Protein AF-A0A348B3M4-F1 (afdb_monomer)

Secondary structure (DSSP, 8-state):
-PPPHHHHHHHHHHHHHSEEEETTEEEEEEEEEETTEEEEEEEEEETTEEEEEEEESSHHHHHHHHHHHHHHHH--

Radius of gyration: 12.07 Å; Cα contacts (8 Å, |Δi|>4): 135; chains: 1; bounding box: 24×33×27 Å

Solvent-accessible surface area (backbone atoms only — not comparable to full-atom values): 4235 Å² total; per-residue (Å²): 132,83,79,58,69,62,33,45,52,48,5,47,51,42,55,76,59,26,58,47,76,53,88,67,32,40,38,37,35,46,77,46,77,56,98,90,41,53,38,34,38,39,36,37,23,48,82,88,41,7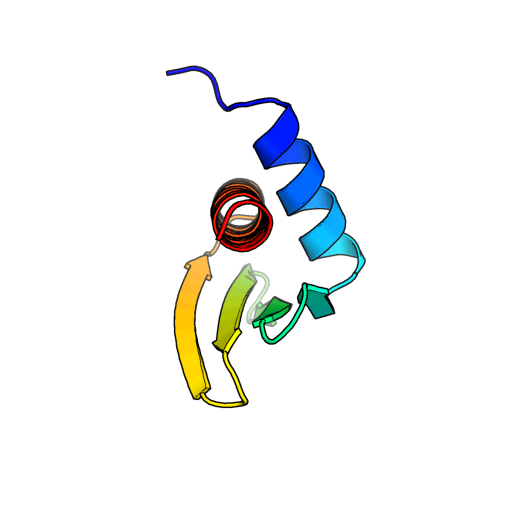9,76,47,76,49,78,32,71,50,68,68,63,45,25,44,52,42,4,50,53,53,57,55,62,73,76,108

Structure (mmCIF, N/CA/C/O backbone):
data_AF-A0A348B3M4-F1
#
_entry.id   AF-A0A348B3M4-F1
#
loop_
_atom_site.group_PDB
_atom_site.id
_atom_site.type_symbol
_atom_site.label_atom_id
_atom_site.label_alt_id
_atom_site.label_comp_id
_atom_site.label_asym_id
_atom_site.label_entity_id
_atom_site.label_seq_id
_atom_site.pdbx_PDB_ins_code
_atom_site.Cartn_x
_atom_site.Cartn_y
_atom_site.Cartn_z
_atom_site.occupancy
_atom_site.B_iso_or_equiv
_atom_site.auth_seq_id
_atom_site.auth_comp_id
_atom_site.auth_asym_id
_atom_site.auth_atom_id
_atom_site.pdbx_PDB_model_num
ATOM 1 N N . MET A 1 1 ? 1.337 14.334 -14.000 1.00 53.72 1 MET A N 1
ATOM 2 C CA . MET A 1 1 ? 1.019 14.452 -12.565 1.00 53.72 1 MET A CA 1
ATOM 3 C C . MET A 1 1 ? 2.182 13.812 -11.838 1.00 53.72 1 MET A C 1
ATOM 5 O O . MET A 1 1 ? 2.414 12.628 -12.046 1.00 53.72 1 MET A O 1
ATOM 9 N N . GLU A 1 2 ? 2.996 14.616 -11.167 1.00 69.00 2 GLU A N 1
ATOM 10 C CA . GLU A 1 2 ? 4.147 14.141 -10.395 1.00 69.00 2 GLU A CA 1
ATOM 11 C C . GLU A 1 2 ? 3.623 13.380 -9.165 1.00 69.00 2 GLU A C 1
ATOM 13 O O . GLU A 1 2 ? 2.608 13.783 -8.594 1.00 69.00 2 GLU A O 1
ATOM 18 N N . ASP A 1 3 ? 4.219 12.235 -8.821 1.00 69.56 3 ASP A N 1
ATOM 19 C CA . ASP A 1 3 ? 3.789 11.484 -7.635 1.00 69.56 3 ASP A CA 1
ATOM 20 C C . ASP A 1 3 ? 4.113 12.299 -6.374 1.00 69.56 3 ASP A C 1
ATOM 22 O O . ASP A 1 3 ? 5.216 12.829 -6.255 1.00 69.56 3 ASP A O 1
ATOM 26 N N . ASP A 1 4 ? 3.181 12.368 -5.419 1.00 86.94 4 ASP A N 1
ATOM 27 C CA . ASP A 1 4 ? 3.419 13.028 -4.133 1.00 86.94 4 ASP A CA 1
ATOM 28 C C . ASP A 1 4 ? 4.567 12.307 -3.384 1.00 86.94 4 ASP A C 1
ATOM 30 O O . ASP A 1 4 ? 4.429 11.120 -3.046 1.00 86.94 4 ASP A O 1
ATOM 34 N N . PRO A 1 5 ? 5.699 12.986 -3.095 1.00 91.31 5 PRO A N 1
ATOM 35 C CA . PRO A 1 5 ? 6.836 12.383 -2.399 1.00 91.31 5 PRO A CA 1
ATOM 36 C C . PRO A 1 5 ? 6.463 11.786 -1.039 1.00 91.31 5 PRO A C 1
ATOM 38 O O . PRO A 1 5 ? 7.057 10.794 -0.606 1.00 91.31 5 PRO A O 1
ATOM 41 N N . PHE A 1 6 ? 5.460 12.358 -0.372 1.00 91.75 6 PHE A N 1
ATOM 42 C CA . PHE A 1 6 ? 4.972 11.858 0.903 1.00 91.75 6 PHE A CA 1
ATOM 43 C C . PHE A 1 6 ? 4.221 10.531 0.741 1.00 91.75 6 PHE A C 1
ATOM 45 O O . PHE A 1 6 ? 4.467 9.591 1.498 1.00 91.75 6 PHE A O 1
ATOM 52 N N . GLU A 1 7 ? 3.379 10.396 -0.289 1.00 93.50 7 GLU A N 1
ATOM 53 C CA . GLU A 1 7 ? 2.698 9.130 -0.602 1.00 93.50 7 GLU A CA 1
ATOM 54 C C . GLU A 1 7 ? 3.709 8.023 -0.916 1.00 93.50 7 GLU A C 1
ATOM 56 O O . GLU A 1 7 ? 3.578 6.900 -0.425 1.00 93.50 7 GLU A O 1
ATOM 61 N N . LEU A 1 8 ? 4.763 8.340 -1.671 1.00 95.12 8 LEU A N 1
ATOM 62 C CA . LEU A 1 8 ? 5.835 7.388 -1.962 1.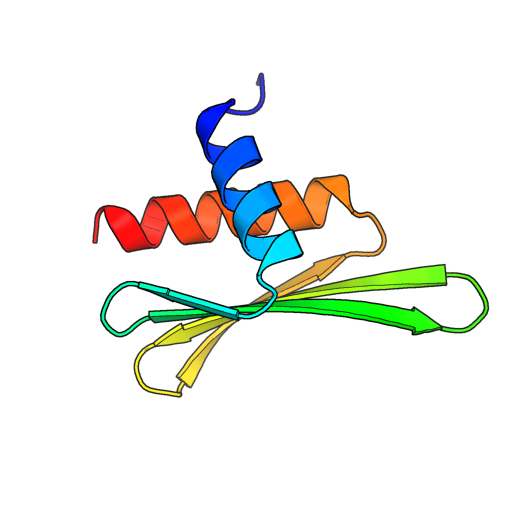00 95.12 8 LEU A CA 1
ATOM 63 C C . LEU A 1 8 ? 6.552 6.920 -0.690 1.00 95.12 8 LEU A C 1
ATOM 65 O O . LEU A 1 8 ? 6.791 5.720 -0.531 1.00 95.12 8 LEU A O 1
ATOM 69 N N . LEU A 1 9 ? 6.851 7.836 0.235 1.00 96.00 9 LEU A N 1
ATOM 70 C CA . LEU A 1 9 ? 7.472 7.499 1.515 1.00 96.00 9 LEU A CA 1
ATOM 71 C C . LEU A 1 9 ? 6.566 6.600 2.371 1.00 96.00 9 LEU A C 1
ATOM 73 O O . LEU A 1 9 ? 7.034 5.609 2.937 1.00 96.00 9 LEU A O 1
ATOM 77 N N . LEU A 1 10 ? 5.270 6.910 2.454 1.00 96.00 10 LEU A N 1
ATOM 78 C CA . LEU A 1 10 ? 4.298 6.097 3.192 1.00 96.00 10 LEU A CA 1
ATOM 79 C C . LEU A 1 10 ? 4.175 4.692 2.595 1.00 96.00 10 LEU A C 1
ATOM 81 O O . LEU A 1 10 ? 4.230 3.696 3.319 1.00 96.00 10 LEU A O 1
ATOM 85 N N . GLY A 1 11 ? 4.076 4.601 1.270 1.00 96.88 11 GLY A N 1
ATOM 86 C CA . GLY A 1 11 ? 4.001 3.334 0.555 1.00 96.88 11 GLY A CA 1
ATOM 87 C C . GLY A 1 11 ? 5.256 2.482 0.721 1.00 96.88 11 GLY A C 1
ATOM 88 O O . GLY A 1 11 ? 5.169 1.267 0.916 1.00 96.88 11 GLY A O 1
ATOM 89 N N . PHE A 1 12 ? 6.432 3.113 0.685 1.00 97.38 12 PHE A N 1
ATOM 90 C CA . PHE A 1 12 ? 7.702 2.437 0.921 1.00 97.38 12 PHE A CA 1
ATOM 91 C C . PHE A 1 12 ? 7.764 1.887 2.348 1.00 97.38 12 PHE A C 1
ATOM 93 O O . PHE A 1 12 ? 8.059 0.711 2.548 1.00 97.38 12 PHE A O 1
ATOM 100 N N . ASN A 1 13 ? 7.405 2.697 3.345 1.00 96.69 13 ASN A N 1
ATOM 101 C CA . ASN A 1 13 ? 7.348 2.246 4.734 1.00 96.69 13 ASN A CA 1
ATOM 102 C C . ASN A 1 13 ? 6.368 1.078 4.926 1.00 96.69 13 ASN A C 1
ATOM 104 O O . ASN A 1 13 ? 6.694 0.102 5.608 1.00 96.69 13 ASN A O 1
ATOM 108 N N . ALA A 1 14 ? 5.196 1.135 4.289 1.00 96.69 14 ALA A N 1
ATOM 109 C CA . ALA A 1 14 ? 4.217 0.054 4.316 1.00 96.69 14 ALA A CA 1
ATOM 110 C C . ALA A 1 14 ? 4.776 -1.248 3.715 1.00 96.69 14 ALA A C 1
ATOM 112 O O . ALA A 1 14 ? 4.569 -2.327 4.277 1.00 96.69 14 ALA A O 1
ATOM 113 N N . SER A 1 15 ? 5.533 -1.158 2.616 1.00 97.44 15 SER A N 1
ATOM 114 C CA . SER A 1 15 ? 6.143 -2.325 1.970 1.00 97.44 15 SER A CA 1
ATOM 115 C C . SER A 1 15 ? 7.231 -2.976 2.830 1.00 97.44 15 SER A C 1
ATOM 117 O O . SER A 1 15 ? 7.306 -4.207 2.893 1.00 97.44 15 SER A O 1
ATOM 119 N N . GLN A 1 16 ? 8.033 -2.169 3.537 1.00 97.31 16 GLN A N 1
ATOM 120 C CA . GLN A 1 16 ? 9.064 -2.664 4.452 1.00 97.31 16 GLN A CA 1
ATOM 121 C C . GLN A 1 16 ? 8.446 -3.342 5.678 1.00 97.31 16 GLN A C 1
ATOM 123 O O . GLN A 1 16 ? 8.873 -4.430 6.066 1.00 97.31 16 GLN A O 1
ATOM 128 N N . ARG A 1 17 ? 7.406 -2.733 6.265 1.00 96.31 17 ARG A N 1
ATOM 129 C CA . ARG A 1 17 ? 6.740 -3.254 7.470 1.00 96.31 17 ARG A CA 1
ATOM 130 C C . ARG A 1 17 ? 5.833 -4.450 7.195 1.00 96.31 17 ARG A C 1
ATOM 132 O O . ARG A 1 17 ? 5.631 -5.266 8.089 1.00 96.31 17 ARG A O 1
ATOM 139 N N . ARG A 1 18 ? 5.296 -4.583 5.975 1.00 96.25 18 ARG A N 1
ATOM 140 C CA . ARG A 1 18 ? 4.362 -5.636 5.511 1.00 96.25 18 ARG A CA 1
ATOM 141 C C . ARG A 1 18 ? 3.002 -5.682 6.206 1.00 96.25 18 ARG A C 1
ATOM 143 O O . ARG A 1 18 ? 2.034 -6.124 5.596 1.00 96.25 18 ARG A O 1
ATOM 150 N N . ARG A 1 19 ? 2.902 -5.256 7.460 1.00 97.12 19 ARG A N 1
ATOM 151 C CA . ARG A 1 19 ? 1.660 -5.033 8.197 1.00 97.12 19 ARG A CA 1
ATOM 152 C C . ARG A 1 19 ? 1.791 -3.710 8.935 1.00 97.12 19 ARG A C 1
ATOM 154 O O . ARG A 1 19 ? 2.790 -3.486 9.612 1.00 97.12 19 ARG 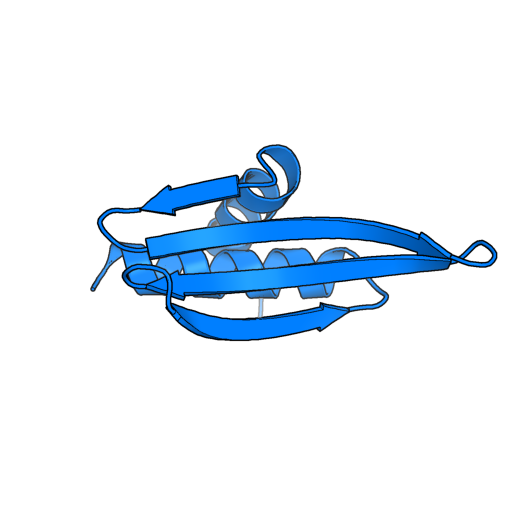A O 1
ATOM 161 N N . MET A 1 20 ? 0.794 -2.853 8.802 1.00 95.88 20 MET A N 1
ATOM 162 C CA . MET A 1 20 ? 0.740 -1.572 9.485 1.00 95.88 20 MET A CA 1
ATOM 163 C C . MET A 1 20 ? -0.656 -1.349 10.044 1.00 95.88 20 MET A C 1
ATOM 165 O O . MET A 1 20 ? -1.640 -1.696 9.395 1.00 95.88 20 MET A O 1
ATOM 169 N N . GLU A 1 21 ? -0.721 -0.787 11.242 1.00 95.25 21 GLU A N 1
ATOM 170 C CA . GLU A 1 21 ? -1.964 -0.509 11.954 1.00 95.25 21 GLU A CA 1
ATOM 171 C C . GLU A 1 21 ? -2.074 1.003 12.144 1.00 95.25 21 GLU A C 1
ATOM 173 O O . GLU A 1 21 ? -1.109 1.644 12.567 1.00 95.25 21 GLU A O 1
ATOM 178 N N . VAL A 1 22 ? -3.216 1.571 11.761 1.00 93.06 22 VAL A N 1
ATOM 179 C CA . VAL A 1 22 ? -3.523 3.003 11.870 1.00 93.06 22 VAL A CA 1
ATOM 180 C C . VAL A 1 22 ? -4.943 3.117 12.418 1.00 93.06 22 VAL A C 1
ATOM 182 O O . VAL A 1 22 ? -5.920 2.932 11.694 1.00 93.06 22 VAL A O 1
ATOM 185 N N . GLY A 1 23 ? -5.064 3.341 13.728 1.00 92.25 23 GLY A N 1
ATOM 186 C CA . GLY A 1 23 ? -6.354 3.266 14.417 1.00 92.25 23 GLY A CA 1
ATOM 187 C C . GLY A 1 23 ? -6.995 1.882 14.257 1.00 92.25 23 GLY A C 1
ATOM 188 O O . GLY A 1 23 ? -6.370 0.867 14.556 1.00 92.25 23 GLY A O 1
ATOM 189 N N . VAL A 1 24 ? -8.232 1.842 13.754 1.00 95.00 24 VAL A N 1
ATOM 190 C CA . VAL A 1 24 ? -8.988 0.599 13.482 1.00 95.00 24 VAL A CA 1
ATOM 191 C C . VAL A 1 24 ? -8.645 -0.054 12.137 1.00 95.00 24 VAL A C 1
ATOM 193 O O . VAL A 1 24 ? -9.186 -1.113 11.800 1.00 95.00 24 VAL A O 1
ATOM 196 N N . HIS A 1 25 ? -7.762 0.573 11.358 1.00 97.50 25 HIS A N 1
ATOM 197 C CA . HIS A 1 25 ? -7.358 0.096 10.046 1.00 97.50 25 HIS A CA 1
ATOM 198 C C . HIS A 1 25 ? -6.090 -0.750 10.118 1.00 97.50 25 HIS A C 1
ATOM 200 O O . HIS A 1 25 ? -5.120 -0.407 10.795 1.00 97.50 25 HIS A O 1
ATOM 206 N N . VAL A 1 26 ? -6.063 -1.831 9.343 1.00 97.88 26 VAL A N 1
ATOM 207 C CA . VAL A 1 26 ? -4.888 -2.682 9.153 1.00 97.88 26 VA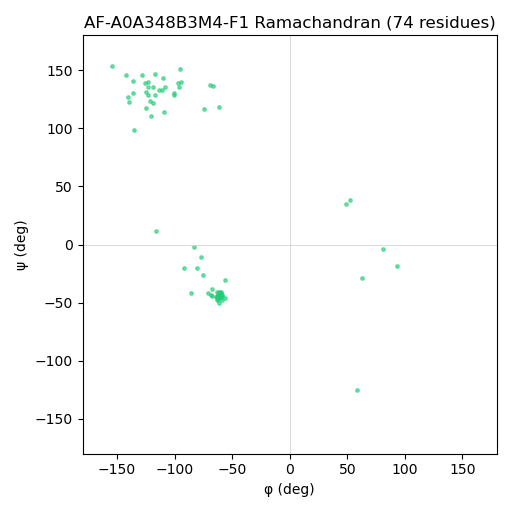L A CA 1
ATOM 208 C C . VAL A 1 26 ? -4.589 -2.790 7.668 1.00 97.88 26 VAL A C 1
ATOM 210 O O . VAL A 1 26 ? -5.384 -3.345 6.907 1.00 97.88 26 VAL A O 1
ATOM 213 N N . LEU A 1 27 ? -3.413 -2.309 7.268 1.00 98.19 27 LEU A N 1
ATOM 214 C CA . LEU A 1 27 ? -2.884 -2.445 5.917 1.00 98.19 27 LEU A CA 1
ATOM 215 C C . LEU A 1 27 ? -1.855 -3.576 5.861 1.00 98.19 27 LEU A C 1
ATOM 217 O O . LEU A 1 27 ? -0.929 -3.635 6.672 1.00 98.19 27 LEU A O 1
ATOM 221 N N . ARG A 1 28 ? -1.991 -4.476 4.888 1.00 98.50 28 ARG A N 1
ATOM 222 C CA . ARG A 1 28 ? -1.070 -5.588 4.640 1.00 98.50 28 ARG A CA 1
ATOM 223 C C . ARG A 1 28 ? -0.464 -5.468 3.253 1.00 98.50 28 ARG A C 1
ATOM 225 O O . ARG A 1 28 ? -1.171 -5.508 2.255 1.00 98.50 28 ARG A O 1
ATOM 232 N N . PHE A 1 29 ? 0.858 -5.406 3.198 1.00 98.50 29 PHE A N 1
ATOM 233 C CA . PHE A 1 29 ? 1.649 -5.423 1.979 1.00 98.50 29 PHE A CA 1
ATOM 234 C C . PHE A 1 29 ? 2.390 -6.758 1.892 1.00 98.50 29 PHE A C 1
ATOM 236 O O . PHE A 1 29 ? 3.274 -7.056 2.698 1.00 98.50 29 PHE A O 1
ATOM 243 N N . ARG A 1 30 ? 2.050 -7.589 0.908 1.00 98.00 30 ARG A N 1
ATOM 244 C CA . ARG A 1 30 ? 2.696 -8.891 0.695 1.00 98.00 30 ARG A CA 1
ATOM 245 C C . ARG A 1 30 ? 3.399 -8.913 -0.651 1.00 98.00 30 ARG A C 1
ATOM 247 O O . ARG A 1 30 ? 2.927 -8.325 -1.617 1.00 98.00 30 ARG A O 1
ATOM 254 N N . ARG A 1 31 ? 4.513 -9.642 -0.705 1.00 96.56 31 ARG A N 1
ATOM 255 C CA . ARG A 1 31 ? 5.247 -9.969 -1.930 1.00 96.56 31 ARG A CA 1
ATOM 256 C C . ARG A 1 31 ? 5.348 -11.482 -2.046 1.00 96.56 31 ARG A C 1
ATOM 258 O O . ARG A 1 31 ? 5.819 -12.131 -1.113 1.00 96.56 31 ARG A O 1
ATOM 265 N N . ARG A 1 32 ? 4.974 -12.032 -3.195 1.00 95.69 32 ARG A N 1
ATOM 266 C CA . ARG A 1 32 ? 5.125 -13.449 -3.530 1.00 95.69 32 ARG A CA 1
ATOM 267 C C . ARG A 1 32 ? 5.936 -13.577 -4.811 1.00 95.69 32 ARG A C 1
ATOM 269 O O . ARG A 1 32 ? 5.750 -12.791 -5.728 1.00 95.69 32 ARG A O 1
ATOM 276 N N . LYS A 1 33 ? 6.832 -14.561 -4.873 1.00 95.31 33 LYS A N 1
ATOM 277 C CA . LYS A 1 33 ? 7.501 -14.946 -6.118 1.00 95.31 33 LYS A CA 1
ATOM 278 C C . LYS A 1 3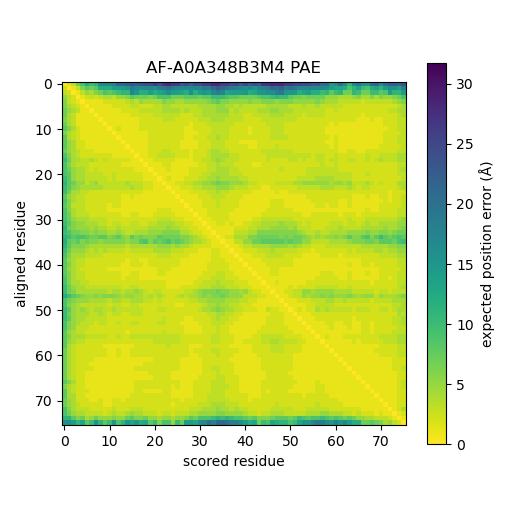3 ? 6.815 -16.191 -6.669 1.00 95.31 33 LYS A C 1
ATOM 280 O O . LYS A 1 33 ? 6.635 -17.155 -5.924 1.00 95.31 33 LYS A O 1
ATOM 285 N N . PHE A 1 34 ? 6.422 -16.178 -7.934 1.00 92.06 34 PHE A N 1
ATOM 286 C CA . PHE A 1 34 ? 5.806 -17.318 -8.604 1.00 92.06 34 PHE A CA 1
ATOM 287 C C . PHE A 1 34 ? 6.337 -17.422 -10.030 1.00 92.06 34 PHE A C 1
ATOM 289 O O . PHE A 1 34 ? 6.335 -16.442 -10.760 1.00 92.06 34 PHE A O 1
ATOM 296 N N . ARG A 1 35 ? 6.846 -18.604 -10.404 1.00 93.38 35 ARG A N 1
ATOM 297 C CA . ARG A 1 35 ? 7.434 -18.876 -11.733 1.00 93.38 35 ARG A CA 1
ATOM 298 C C . ARG A 1 35 ? 8.470 -17.840 -12.209 1.00 93.38 35 ARG A C 1
ATOM 300 O O . ARG A 1 35 ? 8.583 -17.568 -13.391 1.00 93.38 35 ARG A O 1
ATOM 307 N N . GLY A 1 36 ? 9.253 -17.290 -11.280 1.00 93.44 36 GLY A N 1
ATOM 308 C CA . GLY A 1 36 ? 10.285 -16.290 -11.584 1.00 93.44 36 GLY A CA 1
ATOM 309 C C . GLY A 1 36 ? 9.813 -14.841 -11.461 1.00 93.44 36 GLY A C 1
ATOM 310 O O . GLY A 1 36 ? 10.647 -13.970 -11.237 1.00 93.44 36 GLY A O 1
ATOM 311 N N . GLU A 1 37 ? 8.505 -14.605 -11.474 1.00 94.50 37 GLU A N 1
ATOM 312 C CA . GLU A 1 37 ? 7.897 -13.278 -11.414 1.00 94.50 37 GLU A CA 1
ATOM 313 C C . GLU A 1 37 ? 7.517 -12.888 -9.984 1.00 94.50 37 GLU A C 1
ATOM 315 O O . GLU A 1 37 ? 7.238 -13.744 -9.135 1.00 94.50 37 GLU A O 1
ATOM 320 N N . TYR A 1 38 ? 7.523 -11.585 -9.705 1.00 96.25 38 TYR A N 1
ATOM 321 C CA . TYR A 1 38 ? 7.050 -11.041 -8.438 1.00 96.25 38 TYR A CA 1
ATOM 322 C C . TYR A 1 38 ? 5.606 -10.565 -8.560 1.00 96.25 38 TYR A C 1
ATOM 324 O O . TYR A 1 38 ? 5.220 -9.922 -9.526 1.00 96.25 38 TYR A O 1
ATOM 332 N N . PHE A 1 39 ? 4.835 -10.850 -7.520 1.00 97.50 39 PHE A N 1
ATOM 333 C CA . PHE A 1 39 ? 3.469 -10.392 -7.339 1.00 97.50 39 PHE A CA 1
ATOM 334 C C . PHE A 1 39 ? 3.370 -9.690 -5.996 1.00 97.50 39 PHE A C 1
ATOM 336 O O . PHE A 1 39 ? 3.920 -10.154 -4.989 1.00 97.50 39 PHE A O 1
ATOM 343 N N . TYR A 1 40 ? 2.642 -8.590 -5.974 1.00 98.25 40 TYR A N 1
ATOM 344 C CA . TYR A 1 40 ? 2.442 -7.756 -4.807 1.00 98.25 40 TYR A CA 1
ATOM 345 C C . TYR A 1 40 ? 0.951 -7.643 -4.528 1.00 98.25 40 TYR A C 1
ATOM 347 O O . TYR A 1 40 ? 0.161 -7.429 -5.444 1.00 98.25 40 TYR A O 1
ATOM 355 N N . SER A 1 41 ? 0.567 -7.784 -3.264 1.00 98.25 41 SER A N 1
ATOM 356 C CA . SER A 1 41 ? -0.808 -7.558 -2.823 1.00 98.25 41 SER A CA 1
ATOM 357 C C . SER A 1 41 ? -0.829 -6.531 -1.703 1.00 98.25 41 SER A C 1
ATOM 359 O O . SER A 1 41 ? -0.087 -6.682 -0.728 1.00 98.25 41 SER A O 1
ATOM 361 N N . VAL A 1 42 ? -1.699 -5.538 -1.822 1.00 98.44 42 VAL A N 1
ATOM 362 C CA . VAL A 1 42 ? -1.924 -4.500 -0.816 1.00 98.44 42 VAL A CA 1
ATOM 363 C C . VAL A 1 42 ? -3.379 -4.572 -0.388 1.00 98.44 42 VAL A C 1
ATOM 365 O O . VAL A 1 42 ? -4.270 -4.266 -1.171 1.00 98.44 42 VAL A O 1
ATOM 368 N N . GLU A 1 43 ? -3.615 -5.007 0.838 1.00 98.56 43 GLU A N 1
ATOM 369 C CA . GLU A 1 43 ? -4.943 -5.169 1.427 1.00 98.56 43 GLU A CA 1
ATOM 370 C C . GLU A 1 43 ? -5.124 -4.128 2.527 1.00 98.56 43 GLU A C 1
ATOM 372 O O . GLU A 1 43 ? -4.238 -3.976 3.365 1.00 98.56 43 GLU A O 1
ATOM 377 N N . LEU A 1 44 ? -6.258 -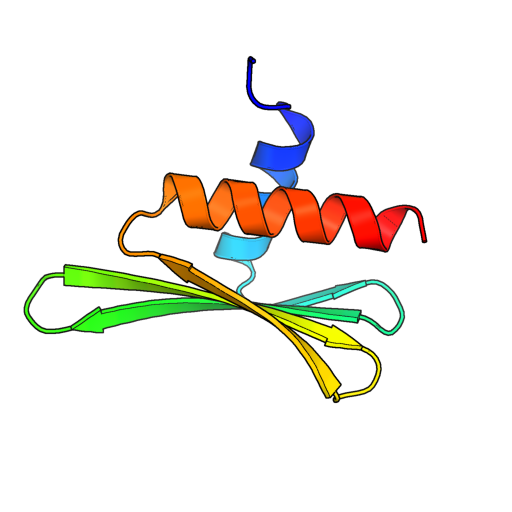3.439 2.548 1.00 98.31 44 LEU A N 1
ATOM 378 C CA . LEU A 1 44 ? -6.680 -2.610 3.669 1.00 98.31 44 LEU A CA 1
ATOM 379 C C . LEU A 1 44 ? -7.918 -3.240 4.291 1.00 98.31 44 LEU A C 1
ATOM 381 O O . LEU A 1 44 ? -8.859 -3.614 3.591 1.00 98.31 44 LEU A O 1
ATOM 385 N N . SER A 1 45 ? -7.911 -3.341 5.611 1.00 98.06 45 SER A N 1
ATOM 386 C CA . SER A 1 45 ? -9.039 -3.838 6.386 1.00 98.06 45 SER A CA 1
ATOM 387 C C . SER A 1 45 ? -9.407 -2.867 7.497 1.00 98.06 45 SER A C 1
ATOM 389 O O . SER A 1 45 ? -8.517 -2.236 8.064 1.00 98.06 45 SER A O 1
ATOM 391 N N . LYS A 1 46 ? -10.697 -2.766 7.811 1.00 96.88 46 LYS A N 1
ATOM 392 C CA . LYS A 1 46 ? -11.254 -1.996 8.927 1.00 96.88 46 LYS A CA 1
ATOM 393 C C . LYS A 1 46 ? -12.015 -2.966 9.818 1.00 96.88 46 LYS A C 1
ATOM 395 O O . LYS A 1 46 ? -12.844 -3.730 9.328 1.00 96.88 46 LYS A O 1
ATOM 400 N N . GLU A 1 47 ? -11.662 -3.024 11.102 1.00 93.75 47 GLU A N 1
ATOM 401 C CA . GLU A 1 47 ? -12.322 -3.920 12.074 1.00 93.75 47 GLU A CA 1
ATOM 402 C C . GLU A 1 47 ? -12.390 -5.396 11.614 1.00 93.75 47 GLU A C 1
ATOM 404 O O . GLU A 1 47 ? -13.378 -6.105 11.797 1.00 93.75 47 GLU A O 1
ATOM 409 N N . GLY A 1 48 ? -11.322 -5.869 10.963 1.00 91.75 48 GLY A N 1
ATOM 410 C CA . GLY A 1 48 ? -11.210 -7.248 10.477 1.00 91.75 48 GLY A CA 1
ATOM 411 C C . GLY A 1 48 ? -11.915 -7.541 9.148 1.00 91.75 48 GLY A C 1
ATOM 412 O O . GLY A 1 48 ? -11.750 -8.644 8.626 1.00 91.75 48 GLY A O 1
ATOM 413 N N . LYS A 1 49 ? -12.633 -6.579 8.558 1.00 96.19 49 LYS A N 1
ATOM 414 C CA . LYS A 1 49 ? -13.239 -6.701 7.223 1.00 96.19 49 LYS A CA 1
ATOM 415 C C . LYS A 1 49 ? -12.334 -6.079 6.169 1.00 96.19 49 LYS A C 1
ATOM 417 O O . LYS A 1 49 ? -11.784 -5.008 6.393 1.00 96.19 49 LYS A O 1
ATOM 422 N N . VAL A 1 50 ? -12.150 -6.754 5.036 1.00 97.25 50 VAL A N 1
ATOM 423 C CA . VAL A 1 50 ? -11.370 -6.213 3.914 1.00 97.25 50 VAL A CA 1
ATOM 424 C C . VAL A 1 50 ? -12.194 -5.137 3.215 1.00 97.25 50 VAL A C 1
ATOM 426 O O . VAL A 1 50 ? -13.242 -5.439 2.656 1.00 97.25 50 VAL A O 1
ATOM 429 N N . GLU A 1 51 ? -11.693 -3.906 3.237 1.00 96.75 51 GLU A N 1
ATOM 430 C CA . GLU A 1 51 ? -12.292 -2.757 2.553 1.00 96.75 51 GLU A CA 1
ATOM 431 C C . GLU A 1 51 ? -11.822 -2.697 1.098 1.00 96.75 51 GLU A C 1
ATOM 433 O O . GLU A 1 51 ? -12.599 -2.441 0.182 1.00 96.75 51 GLU A O 1
ATOM 438 N N . THR A 1 52 ? -10.531 -2.958 0.861 1.00 97.62 52 THR A N 1
ATOM 439 C CA . THR A 1 52 ? -9.971 -2.959 -0.493 1.00 97.62 52 THR A CA 1
ATOM 440 C C . THR A 1 52 ? -8.735 -3.845 -0.625 1.00 97.62 52 THR A C 1
ATOM 442 O O . THR A 1 52 ? -7.997 -4.078 0.336 1.00 97.62 52 THR A O 1
ATOM 445 N N . LEU A 1 53 ? -8.500 -4.327 -1.846 1.00 97.81 53 LEU A N 1
ATOM 446 C CA . LEU A 1 53 ? -7.369 -5.161 -2.232 1.00 97.81 53 LEU A CA 1
ATOM 447 C C . LEU A 1 53 ? -6.844 -4.727 -3.607 1.00 97.81 53 LEU A C 1
ATOM 449 O O . LEU A 1 53 ? -7.574 -4.756 -4.593 1.00 97.81 53 LEU A O 1
ATOM 453 N N . GLY A 1 54 ? -5.561 -4.376 -3.678 1.00 98.00 54 GLY A N 1
ATOM 454 C CA . GLY A 1 54 ? -4.835 -4.135 -4.925 1.00 98.00 54 GLY A CA 1
ATOM 455 C C . GLY A 1 54 ? -3.833 -5.252 -5.209 1.00 98.00 54 GLY A C 1
ATOM 456 O O . GLY A 1 54 ? -3.105 -5.672 -4.306 1.00 98.00 54 GLY A O 1
ATOM 457 N N . LEU A 1 55 ? -3.776 -5.717 -6.458 1.00 98.00 55 LEU A N 1
ATOM 458 C CA . LEU A 1 55 ? -2.818 -6.716 -6.939 1.00 98.00 55 LEU A CA 1
ATOM 459 C C . LEU A 1 55 ? -1.949 -6.115 -8.044 1.00 98.00 55 LEU A C 1
ATOM 461 O O . LEU A 1 55 ? -2.462 -5.456 -8.945 1.00 98.00 55 LEU A O 1
ATOM 465 N N . PHE A 1 56 ? -0.642 -6.359 -7.982 1.00 97.94 56 PHE A N 1
ATOM 466 C CA . PHE A 1 56 ? 0.329 -5.753 -8.890 1.00 97.94 56 PHE A CA 1
ATOM 467 C C . PHE A 1 56 ? 1.429 -6.747 -9.260 1.00 97.94 56 PHE A C 1
ATOM 469 O O . PHE A 1 56 ? 1.853 -7.552 -8.430 1.00 97.94 56 PHE A O 1
ATOM 476 N N . THR A 1 57 ? 1.931 -6.654 -10.486 1.00 97.00 57 THR A N 1
ATOM 477 C CA . THR A 1 57 ? 3.146 -7.349 -10.951 1.00 97.00 57 THR A CA 1
ATOM 478 C C . THR A 1 57 ? 4.402 -6.497 -10.760 1.00 97.00 57 THR A C 1
ATOM 480 O O . THR A 1 57 ? 5.503 -7.026 -10.648 1.00 97.00 57 THR A O 1
ATOM 483 N N . ASP A 1 58 ? 4.230 -5.179 -10.627 1.00 96.75 58 ASP A N 1
ATOM 484 C CA . ASP A 1 58 ? 5.316 -4.222 -10.439 1.00 96.75 58 ASP A CA 1
ATOM 485 C C . ASP A 1 58 ? 5.328 -3.627 -9.030 1.00 96.75 58 ASP A C 1
ATOM 487 O O . ASP A 1 58 ? 4.293 -3.313 -8.433 1.00 96.75 58 ASP A O 1
ATOM 491 N N . TYR A 1 59 ? 6.537 -3.410 -8.510 1.00 96.25 59 TYR A N 1
ATOM 492 C CA . TYR A 1 59 ? 6.735 -2.878 -7.164 1.00 96.25 59 TYR A CA 1
ATOM 493 C C . TYR A 1 59 ? 6.277 -1.421 -7.024 1.00 96.25 59 TYR A C 1
ATOM 495 O O . TYR A 1 59 ? 5.618 -1.074 -6.045 1.00 96.25 59 TYR A O 1
ATOM 503 N N . ALA A 1 60 ? 6.617 -0.561 -7.988 1.00 96.12 60 ALA A N 1
ATOM 504 C CA . ALA A 1 60 ? 6.345 0.872 -7.884 1.00 96.12 60 ALA A CA 1
ATOM 505 C C . ALA A 1 60 ? 4.836 1.197 -7.833 1.00 96.12 60 ALA A C 1
ATOM 507 O O . ALA A 1 60 ? 4.434 1.941 -6.935 1.00 96.12 60 ALA A O 1
ATOM 508 N N . PRO A 1 61 ? 3.971 0.608 -8.685 1.00 96.88 61 PRO A N 1
ATOM 509 C CA . PRO A 1 61 ? 2.523 0.767 -8.559 1.00 96.88 61 PRO A CA 1
ATOM 510 C C . PRO A 1 61 ? 1.974 0.276 -7.215 1.00 96.88 61 PRO A C 1
ATOM 512 O O . PRO A 1 61 ? 1.150 0.962 -6.613 1.00 96.88 61 PRO A O 1
ATOM 515 N N . ALA A 1 62 ? 2.473 -0.856 -6.700 1.00 97.94 62 ALA A N 1
ATOM 516 C CA . ALA A 1 62 ? 2.056 -1.380 -5.400 1.00 97.94 62 ALA A CA 1
ATOM 517 C C . ALA A 1 62 ? 2.405 -0.422 -4.251 1.00 97.94 62 ALA A C 1
ATOM 519 O O . ALA A 1 62 ? 1.583 -0.176 -3.369 1.00 97.94 62 ALA A O 1
ATOM 520 N N . VAL A 1 63 ? 3.611 0.155 -4.279 1.00 97.88 63 VAL A N 1
ATOM 521 C CA . VAL A 1 63 ? 4.059 1.170 -3.315 1.00 97.88 63 VAL A CA 1
ATOM 522 C C . VAL A 1 63 ? 3.183 2.415 -3.382 1.00 97.88 63 VAL A C 1
ATOM 524 O O . VAL A 1 63 ? 2.672 2.839 -2.350 1.00 97.88 63 VAL A O 1
ATOM 527 N N . ARG A 1 64 ? 2.946 2.974 -4.574 1.00 97.38 64 ARG A N 1
ATOM 528 C CA . ARG A 1 64 ? 2.085 4.160 -4.735 1.00 97.38 64 ARG A CA 1
ATOM 529 C C . ARG A 1 64 ? 0.674 3.908 -4.218 1.00 97.38 64 ARG A C 1
ATOM 531 O O . ARG A 1 64 ? 0.113 4.746 -3.520 1.00 97.38 64 ARG A O 1
ATOM 538 N N . TYR A 1 65 ? 0.114 2.743 -4.532 1.00 97.62 65 TYR A N 1
ATOM 539 C CA . TYR A 1 65 ? -1.209 2.358 -4.062 1.00 97.62 65 TYR A CA 1
ATOM 540 C C . TYR A 1 65 ? -1.266 2.256 -2.534 1.00 97.62 65 TYR A C 1
ATOM 542 O O . TYR A 1 65 ? -2.150 2.844 -1.915 1.00 97.62 65 TYR A O 1
ATOM 550 N N . ALA A 1 66 ? -0.286 1.593 -1.913 1.00 97.88 66 ALA A N 1
ATOM 551 C CA . ALA A 1 66 ? -0.183 1.542 -0.458 1.00 97.88 66 ALA A CA 1
ATOM 552 C C . ALA A 1 66 ? -0.061 2.946 0.152 1.00 97.88 66 ALA A C 1
ATOM 554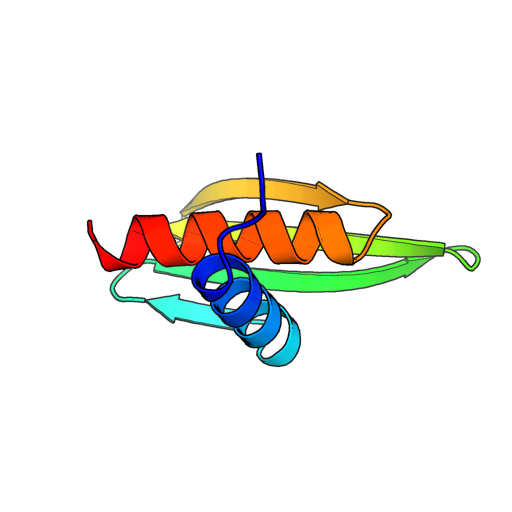 O O . ALA A 1 66 ? -0.768 3.251 1.103 1.00 97.88 66 ALA A O 1
ATOM 555 N N . GLY A 1 67 ? 0.767 3.818 -0.425 1.00 97.12 67 GLY A N 1
ATOM 556 C CA . GLY A 1 67 ? 0.940 5.199 0.026 1.00 97.12 67 GLY A CA 1
ATOM 557 C C . GLY A 1 67 ? -0.357 5.999 0.062 1.00 97.12 67 GLY A C 1
ATOM 558 O O . GLY A 1 67 ? -0.663 6.631 1.072 1.00 97.12 67 GLY A O 1
ATOM 559 N N . LYS A 1 68 ? -1.158 5.898 -1.003 1.00 96.44 68 LYS A N 1
ATOM 560 C CA . LYS A 1 68 ? -2.481 6.532 -1.091 1.00 96.44 68 LYS A CA 1
ATOM 561 C C . LYS A 1 68 ? -3.437 6.036 -0.015 1.00 96.44 68 LYS A C 1
ATOM 563 O O . LYS A 1 68 ? -4.094 6.849 0.626 1.00 96.44 68 LYS A O 1
ATOM 568 N N . LEU A 1 69 ? -3.488 4.721 0.210 1.00 96.88 69 LEU A N 1
ATOM 569 C CA . LEU A 1 69 ? -4.342 4.139 1.248 1.00 96.88 69 LEU A CA 1
ATOM 570 C C . LEU A 1 69 ? -3.932 4.608 2.641 1.00 96.88 69 LEU A C 1
ATOM 572 O O . LEU A 1 69 ? -4.788 5.001 3.423 1.00 96.88 69 LEU A O 1
ATOM 576 N N . VAL A 1 70 ? -2.629 4.604 2.935 1.00 96.06 70 VAL A N 1
ATOM 577 C CA . VAL A 1 70 ? -2.103 5.064 4.226 1.00 96.06 70 VAL A CA 1
ATOM 578 C C . VAL A 1 70 ? -2.424 6.534 4.452 1.00 96.06 70 VAL A C 1
ATOM 580 O O . VAL A 1 70 ? -2.895 6.895 5.523 1.00 96.06 70 VAL A O 1
ATOM 583 N N . LYS A 1 71 ? -2.198 7.382 3.446 1.00 95.44 71 LYS A N 1
ATOM 584 C CA . LYS A 1 71 ? -2.523 8.804 3.536 1.00 95.44 71 LYS A CA 1
ATOM 585 C C . LYS A 1 71 ? -4.017 9.006 3.789 1.00 95.44 71 LYS A C 1
ATOM 587 O O . LYS A 1 71 ? -4.362 9.774 4.674 1.00 95.44 71 LYS A O 1
ATOM 592 N N . ALA A 1 72 ? -4.887 8.291 3.073 1.00 94.19 72 ALA A N 1
ATOM 593 C CA . ALA A 1 72 ? -6.335 8.407 3.235 1.00 94.19 72 ALA A CA 1
ATOM 594 C C . ALA A 1 72 ? -6.798 8.095 4.669 1.00 94.19 72 ALA A C 1
ATOM 596 O O . ALA A 1 72 ? -7.513 8.897 5.255 1.00 94.19 72 ALA A O 1
ATOM 597 N N . ILE A 1 73 ? -6.331 6.990 5.261 1.00 94.81 73 ILE A N 1
ATOM 598 C CA . ILE A 1 73 ? -6.741 6.564 6.615 1.00 94.81 73 ILE A CA 1
ATOM 599 C C . ILE A 1 73 ? -6.075 7.353 7.753 1.00 94.81 73 ILE A C 1
ATOM 601 O O . ILE A 1 73 ? -6.444 7.180 8.910 1.00 94.81 73 ILE A O 1
ATOM 605 N N . MET A 1 74 ? -5.057 8.171 7.465 1.00 91.69 74 MET A N 1
ATOM 606 C CA . MET A 1 74 ? -4.433 9.052 8.463 1.00 91.69 74 MET A CA 1
ATOM 607 C C . MET A 1 74 ? -5.231 10.339 8.708 1.00 91.69 74 MET A C 1
ATOM 609 O O . MET A 1 74 ? -5.015 10.982 9.733 1.00 91.69 74 MET A O 1
ATOM 613 N N . TYR A 1 75 ? -6.101 10.724 7.771 1.00 84.06 75 TYR A N 1
ATOM 614 C CA . TYR A 1 75 ? -6.917 11.943 7.834 1.00 84.06 75 TYR A CA 1
ATOM 615 C C . TYR A 1 75 ? -8.427 11.649 7.904 1.00 84.06 75 TYR A C 1
ATOM 617 O O . TYR A 1 75 ? -9.225 12.564 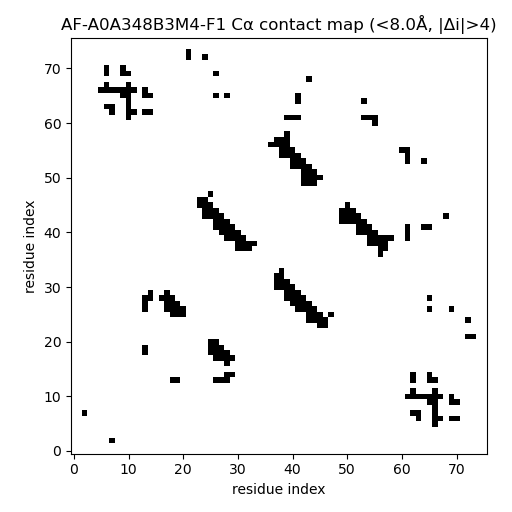7.707 1.0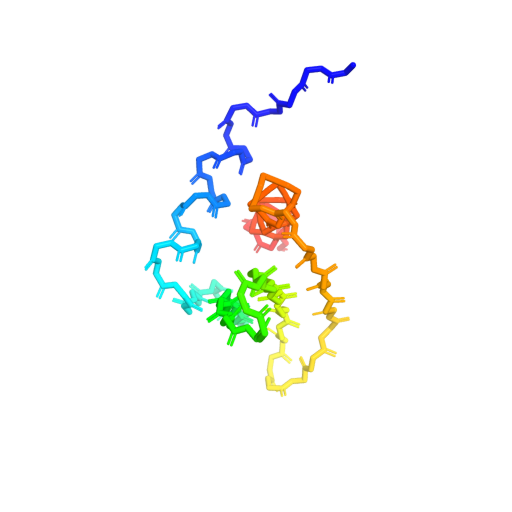0 84.06 75 TYR A O 1
ATOM 625 N N . GLU A 1 76 ? -8.805 10.390 8.140 1.00 72.38 76 GLU A N 1
ATOM 626 C CA . GLU A 1 76 ? -10.182 9.962 8.440 1.00 72.38 76 GLU A CA 1
ATOM 627 C C . GLU A 1 76 ? -10.491 10.160 9.929 1.00 72.38 76 GLU A C 1
ATOM 629 O O . GLU A 1 76 ? -11.587 10.684 10.230 1.00 72.38 76 GLU A O 1
#

Sequence (76 aa):
MEDDPFELLLGFNASQRRRMEVGVHVLRFRRRKFRGEYFYSVELSKEGKVETLGLFTDYAPAVRYAGKLVKAIMYE

Nearest PDB structures (foldseek):
  7dtr-assembly1_A-2  TM=5.705E-01  e=2.613E-02  Pseudomonas aeruginosa
  4ce4-assembly1_h  TM=4.383E-01  e=5.883E-02  Sus scrofa domesticus
  7qh7-assembly1_c  TM=4.660E-01  e=1.927E-01  Homo sapiens
  7nql-assembly1_Bh  TM=4.467E-01  e=2.324E-01  Sus scrofa
  7zj1-assembly1_A  TM=3.942E-01  e=2.802E-01  Homo sapiens

Mean predicted aligned error: 3.18 Å

Foldseek 3Di:
DDQDPQLLVQLVVCQVVQWDDDPQKIWGWDWDADPNFIKIKIFIDGNPHTPDIDIDRDDRVSSSVSSVVVVVSNVD

Organism: NCBI:txid1670455

pLDDT: mean 94.37, std 7.31, range [53.72, 98.56]